Protein AF-A0A6G7Y8I9-F1 (afdb_monomer_lite)

Structure (mmCIF, N/CA/C/O backbone):
data_AF-A0A6G7Y8I9-F1
#
_entry.id   AF-A0A6G7Y8I9-F1
#
loop_
_atom_site.group_PDB
_atom_site.id
_atom_site.type_symbol
_atom_site.label_atom_id
_atom_site.label_alt_id
_atom_site.label_comp_id
_atom_site.label_asym_id
_atom_site.label_entity_id
_atom_site.label_seq_id
_atom_site.pdbx_PDB_ins_code
_atom_site.Cartn_x
_atom_site.Cartn_y
_atom_site.Cartn_z
_atom_site.occupancy
_atom_site.B_iso_or_equiv
_atom_site.auth_seq_id
_atom_site.auth_comp_id
_atom_site.auth_asym_id
_atom_site.auth_atom_id
_atom_site.pdbx_PDB_model_num
ATOM 1 N N . MET A 1 1 ? 20.187 -1.186 -22.369 1.00 55.00 1 MET A N 1
ATOM 2 C CA . MET A 1 1 ? 19.654 0.080 -21.815 1.00 55.00 1 MET A CA 1
ATOM 3 C C . MET A 1 1 ? 18.667 -0.266 -20.715 1.00 55.00 1 MET A C 1
ATOM 5 O O . MET A 1 1 ? 17.907 -1.206 -20.906 1.00 55.00 1 MET A O 1
ATOM 9 N N . ALA A 1 2 ? 18.708 0.426 -19.575 1.00 69.69 2 ALA A N 1
ATOM 10 C CA . ALA A 1 2 ? 17.708 0.249 -18.522 1.00 69.69 2 ALA A CA 1
ATOM 11 C C . ALA A 1 2 ? 16.355 0.790 -19.010 1.00 69.69 2 ALA A C 1
ATOM 13 O O . ALA A 1 2 ? 16.316 1.843 -19.647 1.00 69.69 2 ALA A O 1
ATOM 14 N N . ASN A 1 3 ? 15.261 0.073 -18.754 1.00 80.69 3 ASN A N 1
ATOM 15 C CA . ASN A 1 3 ? 13.938 0.576 -19.101 1.00 80.69 3 ASN A CA 1
ATOM 16 C C . ASN A 1 3 ? 13.529 1.665 -18.087 1.00 80.69 3 ASN A C 1
ATOM 18 O O . ASN A 1 3 ? 13.545 1.396 -16.884 1.00 80.69 3 ASN A O 1
ATOM 22 N N . PRO A 1 4 ? 13.137 2.869 -18.543 1.00 85.88 4 PRO A N 1
ATOM 23 C CA . PRO A 1 4 ? 12.836 4.001 -17.667 1.00 85.88 4 PRO A CA 1
ATOM 24 C C . PRO A 1 4 ? 11.587 3.815 -16.798 1.00 85.88 4 PRO A C 1
ATOM 26 O O . PRO A 1 4 ? 11.375 4.621 -15.897 1.00 85.88 4 PRO A O 1
ATOM 29 N N . HIS A 1 5 ? 10.779 2.781 -17.034 1.00 87.38 5 HIS A N 1
ATOM 30 C CA . HIS A 1 5 ? 9.580 2.431 -16.268 1.00 87.38 5 HIS A CA 1
ATOM 31 C C . HIS A 1 5 ? 9.788 1.249 -15.321 1.00 87.38 5 HIS A C 1
ATOM 33 O O . HIS A 1 5 ? 8.877 0.932 -14.560 1.00 87.38 5 HIS A O 1
ATOM 39 N N . SER A 1 6 ? 10.966 0.616 -15.352 1.00 91.56 6 SER A N 1
ATOM 40 C CA . SER A 1 6 ? 11.298 -0.488 -14.453 1.00 91.56 6 SER A CA 1
ATOM 41 C C . SER A 1 6 ? 11.991 0.005 -13.184 1.00 91.56 6 SER A C 1
ATOM 43 O O . SER A 1 6 ? 12.487 1.140 -13.105 1.00 91.56 6 SER A O 1
ATOM 45 N N . LEU A 1 7 ? 12.017 -0.851 -12.171 1.00 93.06 7 LEU A N 1
ATOM 46 C CA . LEU A 1 7 ? 12.814 -0.677 -10.973 1.00 93.06 7 LEU A CA 1
ATOM 47 C C . LEU A 1 7 ? 14.305 -0.699 -11.309 1.00 93.06 7 LEU A C 1
ATOM 49 O O . LEU A 1 7 ? 14.813 -1.532 -12.062 1.00 93.06 7 LEU A O 1
ATOM 53 N N . LEU A 1 8 ? 15.031 0.207 -10.663 1.00 93.69 8 LEU A N 1
ATOM 54 C CA . LEU A 1 8 ? 16.484 0.133 -10.573 1.00 93.69 8 LEU A CA 1
ATOM 55 C C . LEU A 1 8 ? 16.893 -1.038 -9.658 1.00 93.69 8 LEU A C 1
ATOM 57 O O . LEU A 1 8 ? 16.072 -1.497 -8.859 1.00 93.69 8 LEU A O 1
ATOM 61 N N . PRO A 1 9 ? 18.163 -1.495 -9.684 1.00 94.94 9 PRO A N 1
ATOM 62 C CA . PRO A 1 9 ? 18.620 -2.605 -8.841 1.00 94.94 9 PRO A CA 1
ATOM 63 C C . PRO A 1 9 ? 18.274 -2.455 -7.351 1.00 94.94 9 PRO A C 1
ATOM 65 O O . PRO A 1 9 ? 17.813 -3.409 -6.729 1.00 94.94 9 PRO A O 1
ATOM 68 N N . ARG A 1 10 ? 18.402 -1.244 -6.789 1.00 93.75 10 ARG A N 1
ATOM 69 C CA . ARG A 1 10 ? 18.012 -0.956 -5.396 1.00 93.75 10 ARG A CA 1
ATOM 70 C C . ARG A 1 10 ? 16.505 -1.125 -5.156 1.00 93.75 10 ARG A C 1
ATOM 72 O O . ARG A 1 10 ? 16.101 -1.595 -4.099 1.00 93.75 10 ARG A O 1
ATOM 79 N N . GLY A 1 11 ? 15.680 -0.782 -6.144 1.00 94.88 11 GLY A N 1
ATOM 80 C CA . GLY A 1 11 ? 14.235 -1.011 -6.105 1.00 94.88 11 GLY A CA 1
ATOM 81 C C . GLY A 1 11 ? 13.892 -2.500 -6.080 1.00 94.88 11 GLY A C 1
ATOM 82 O O . GLY A 1 11 ? 13.082 -2.925 -5.264 1.00 94.88 11 GLY A O 1
ATOM 83 N N . TRP A 1 12 ? 14.572 -3.315 -6.892 1.00 96.56 12 TRP A N 1
ATOM 84 C CA . TRP A 1 12 ? 14.407 -4.774 -6.868 1.00 96.56 12 TRP A CA 1
ATOM 85 C C . TRP A 1 12 ? 14.855 -5.410 -5.546 1.00 96.56 12 TRP A C 1
ATOM 87 O O . TRP A 1 12 ? 14.191 -6.318 -5.051 1.00 96.56 12 TRP A O 1
ATOM 97 N N . GLN A 1 13 ? 15.939 -4.917 -4.938 1.00 96.31 13 GLN A N 1
ATOM 98 C CA . GLN A 1 13 ? 16.361 -5.358 -3.602 1.00 96.31 13 GLN A CA 1
ATOM 99 C C . GLN A 1 13 ? 15.282 -5.073 -2.551 1.00 96.31 13 GLN A C 1
ATOM 101 O O . GLN A 1 13 ? 14.939 -5.963 -1.775 1.00 96.31 13 GLN A O 1
ATOM 106 N N . ARG A 1 14 ? 14.700 -3.866 -2.567 1.00 96.00 14 ARG A N 1
ATOM 107 C CA . ARG A 1 14 ? 13.580 -3.505 -1.685 1.00 96.00 14 ARG A CA 1
ATOM 108 C C . ARG A 1 14 ? 12.364 -4.399 -1.922 1.00 96.00 14 ARG A C 1
ATOM 110 O O . ARG A 1 14 ? 11.821 -4.939 -0.965 1.00 96.00 14 ARG A O 1
ATOM 117 N N . ALA A 1 15 ? 11.977 -4.604 -3.181 1.00 97.25 15 ALA A N 1
ATOM 118 C CA . ALA A 1 15 ? 10.865 -5.477 -3.555 1.00 97.25 15 ALA A CA 1
ATOM 119 C C . ALA A 1 15 ? 11.054 -6.912 -3.025 1.00 97.25 15 ALA A C 1
ATOM 121 O O . ALA A 1 15 ? 10.110 -7.533 -2.540 1.00 97.25 15 ALA A O 1
ATOM 122 N N . GLY A 1 16 ? 12.288 -7.428 -3.059 1.00 97.06 16 GLY A N 1
ATOM 123 C CA . GLY A 1 16 ? 12.641 -8.706 -2.440 1.00 97.06 16 GLY A CA 1
ATOM 124 C C . GLY A 1 16 ? 12.559 -8.683 -0.909 1.00 97.06 16 GLY A C 1
ATOM 125 O O . GLY A 1 16 ? 12.013 -9.608 -0.314 1.00 97.06 16 GLY A O 1
ATOM 126 N N . ALA A 1 17 ? 13.049 -7.626 -0.258 1.00 95.88 17 ALA A N 1
ATOM 127 C CA . ALA A 1 17 ? 12.999 -7.486 1.199 1.00 95.88 17 ALA A CA 1
ATOM 128 C C . ALA A 1 17 ? 11.558 -7.404 1.743 1.00 95.88 17 ALA A C 1
ATOM 130 O O . ALA A 1 17 ? 11.261 -7.995 2.784 1.00 95.88 17 ALA A O 1
ATOM 131 N N . LEU A 1 18 ? 10.638 -6.776 0.998 1.00 96.12 18 LEU A N 1
ATOM 132 C CA . LEU A 1 18 ? 9.207 -6.739 1.328 1.00 96.12 18 LEU A CA 1
ATOM 133 C C . LEU A 1 18 ? 8.594 -8.134 1.490 1.00 96.12 18 LEU A C 1
ATOM 135 O O . LEU A 1 18 ? 7.659 -8.303 2.270 1.00 96.12 18 LEU A O 1
ATOM 139 N N . VAL A 1 19 ? 9.130 -9.146 0.801 1.00 96.81 19 VAL A N 1
ATOM 140 C CA . VAL A 1 19 ? 8.695 -10.537 0.963 1.00 96.81 19 VAL A CA 1
ATOM 141 C C . VAL A 1 19 ? 8.936 -11.014 2.392 1.00 96.81 19 VAL A C 1
ATOM 143 O O . VAL A 1 19 ? 8.026 -11.548 3.020 1.00 96.81 19 VAL A O 1
ATOM 146 N N . SER A 1 20 ? 10.140 -10.798 2.921 1.00 92.38 20 SER A N 1
ATOM 147 C CA . SER A 1 20 ? 10.496 -11.197 4.286 1.00 92.38 20 SER A CA 1
ATOM 148 C C . SER A 1 20 ? 9.697 -10.427 5.335 1.00 92.38 20 SER A C 1
ATOM 150 O O . SER A 1 20 ? 9.319 -11.007 6.350 1.00 92.38 20 SER A O 1
ATOM 152 N N . ILE A 1 21 ? 9.414 -9.147 5.071 1.00 93.56 21 ILE A N 1
ATOM 153 C CA . ILE A 1 21 ? 8.669 -8.275 5.984 1.00 93.56 21 ILE A CA 1
ATOM 154 C C . ILE A 1 21 ? 7.197 -8.674 6.030 1.00 93.56 21 ILE A C 1
ATOM 156 O O . ILE A 1 21 ? 6.663 -8.901 7.108 1.00 93.56 21 ILE A O 1
ATOM 160 N N . LEU A 1 22 ? 6.536 -8.786 4.876 1.00 96.00 22 LEU A N 1
ATOM 161 C CA . LEU A 1 22 ? 5.077 -8.879 4.812 1.00 96.00 22 LEU A CA 1
ATOM 162 C C . LEU A 1 22 ? 4.560 -10.314 4.722 1.00 96.00 22 LEU A C 1
ATOM 164 O O . LEU A 1 22 ? 3.490 -10.598 5.250 1.00 96.00 22 LEU A O 1
ATOM 168 N N . ALA A 1 23 ? 5.283 -11.255 4.105 1.00 93.75 23 ALA A N 1
ATOM 169 C CA . ALA A 1 23 ? 4.717 -12.585 3.858 1.00 93.75 23 ALA A CA 1
ATOM 170 C C . ALA A 1 23 ? 4.406 -13.366 5.143 1.00 93.75 23 ALA A C 1
ATOM 172 O O . ALA A 1 23 ? 3.515 -14.210 5.134 1.00 93.75 23 ALA A O 1
ATOM 173 N N . ASN A 1 24 ? 5.105 -13.092 6.245 1.00 88.00 24 ASN A N 1
ATOM 174 C CA . ASN A 1 24 ? 4.851 -13.723 7.545 1.00 88.00 24 ASN A CA 1
ATOM 175 C C . ASN A 1 24 ? 4.542 -12.693 8.643 1.00 88.00 24 ASN A C 1
ATOM 177 O O . ASN A 1 24 ? 4.660 -13.007 9.828 1.00 88.00 24 ASN A O 1
ATOM 181 N N . ALA A 1 25 ? 4.179 -11.464 8.267 1.00 89.50 25 ALA A N 1
ATOM 182 C CA . ALA A 1 25 ? 3.830 -10.431 9.228 1.00 89.50 25 ALA A CA 1
ATOM 183 C C . ALA A 1 25 ? 2.556 -10.818 9.991 1.00 89.50 25 ALA A C 1
ATOM 185 O O . ALA A 1 25 ? 1.469 -10.907 9.420 1.00 89.50 25 ALA A O 1
ATOM 186 N N . VAL A 1 26 ? 2.713 -11.044 11.295 1.00 74.88 26 VAL A N 1
ATOM 187 C CA . VAL A 1 26 ? 1.640 -11.473 12.208 1.00 74.88 26 VAL A CA 1
ATOM 188 C C . VAL A 1 26 ? 1.256 -10.406 13.231 1.00 74.88 26 VAL A C 1
ATOM 190 O O . VAL A 1 26 ? 0.276 -10.589 13.946 1.00 74.88 26 VAL A O 1
ATOM 193 N N . ARG A 1 27 ? 2.017 -9.307 13.343 1.00 73.44 27 ARG A N 1
ATOM 194 C CA . ARG A 1 27 ? 1.771 -8.258 14.344 1.00 73.44 27 ARG A CA 1
ATOM 195 C C . ARG A 1 27 ? 1.812 -6.856 13.734 1.00 73.44 27 ARG A C 1
ATOM 197 O O . ARG A 1 27 ? 2.676 -6.629 12.897 1.00 73.44 27 ARG A O 1
ATOM 204 N N . PRO A 1 28 ? 0.955 -5.928 14.200 1.00 83.88 28 PRO A N 1
ATOM 205 C CA . PRO A 1 28 ? 0.949 -4.531 13.770 1.00 83.88 28 PRO A CA 1
ATOM 206 C C . PRO A 1 28 ? 2.322 -3.836 13.888 1.00 83.88 28 PRO A C 1
ATOM 208 O O . PRO A 1 28 ? 3.141 -4.244 14.716 1.00 83.88 28 PRO A O 1
ATOM 211 N N . PRO A 1 29 ? 2.555 -2.746 13.133 1.00 90.31 29 PRO A N 1
ATOM 212 C CA . PRO A 1 29 ? 1.588 -2.105 12.236 1.00 90.31 29 PRO A CA 1
ATOM 213 C C . PRO A 1 29 ? 1.482 -2.772 10.856 1.00 90.31 29 PRO A C 1
ATOM 215 O O . PRO A 1 29 ? 0.419 -2.723 10.247 1.00 90.31 29 PRO A O 1
ATOM 218 N N . LEU A 1 30 ? 2.535 -3.435 10.374 1.00 93.31 30 LEU A N 1
ATOM 219 C CA . LEU A 1 30 ? 2.511 -4.144 9.093 1.00 93.31 30 LEU A CA 1
ATOM 220 C C . LEU A 1 30 ? 2.001 -5.571 9.288 1.00 93.31 30 LEU A C 1
ATOM 222 O O . LEU A 1 30 ? 2.522 -6.305 10.117 1.00 93.31 30 LEU A O 1
ATOM 226 N N . VAL A 1 31 ? 1.008 -5.979 8.503 1.00 94.56 31 VAL A N 1
ATOM 227 C CA . VAL A 1 31 ? 0.425 -7.329 8.538 1.00 94.56 31 VAL A CA 1
ATOM 228 C C . VAL A 1 31 ? 0.539 -7.993 7.172 1.00 94.56 31 VAL A C 1
ATOM 230 O O . VAL A 1 31 ? 0.723 -7.315 6.158 1.00 94.56 31 VAL A O 1
ATOM 233 N N . ARG A 1 32 ? 0.436 -9.324 7.130 1.00 96.62 32 ARG A N 1
ATOM 234 C CA . ARG A 1 32 ? 0.390 -10.066 5.869 1.00 96.62 32 ARG A CA 1
ATOM 235 C C . ARG A 1 32 ? -0.842 -9.634 5.061 1.00 96.62 32 ARG A C 1
ATOM 237 O O . ARG A 1 32 ? -1.948 -9.791 5.568 1.00 96.62 32 ARG A O 1
ATOM 244 N N . PRO A 1 33 ? -0.681 -9.125 3.825 1.00 97.19 33 PRO A N 1
ATOM 245 C CA . PRO A 1 33 ? -1.819 -8.739 3.003 1.00 97.19 33 PRO A CA 1
ATOM 246 C C . PRO A 1 33 ? -2.501 -9.961 2.376 1.00 97.19 33 PRO A C 1
ATOM 248 O O . PRO A 1 33 ? -1.837 -10.908 1.945 1.00 97.19 33 PRO A O 1
ATOM 251 N N . ASP A 1 34 ? -3.824 -9.894 2.266 1.00 96.81 34 ASP A N 1
ATOM 252 C CA . ASP A 1 34 ? -4.677 -10.866 1.574 1.00 96.81 34 ASP A CA 1
ATOM 253 C C . ASP A 1 34 ? -4.852 -10.504 0.093 1.00 96.81 34 ASP A C 1
ATOM 255 O O . ASP A 1 34 ? -5.011 -11.366 -0.777 1.00 96.81 34 ASP A O 1
ATOM 259 N N . VAL A 1 35 ? -4.802 -9.205 -0.210 1.00 98.06 35 VAL A N 1
ATOM 260 C CA . VAL A 1 35 ? -4.979 -8.664 -1.556 1.00 98.06 35 VAL A CA 1
ATOM 261 C C . VAL A 1 35 ? -3.942 -7.591 -1.859 1.00 98.06 35 VAL A C 1
ATOM 263 O O . VAL A 1 35 ? -3.574 -6.785 -1.006 1.00 98.06 35 VAL A O 1
ATOM 266 N N . LEU A 1 36 ? -3.474 -7.581 -3.106 1.00 98.56 36 LEU A N 1
ATOM 267 C CA . LEU A 1 36 ? -2.477 -6.640 -3.595 1.00 98.56 36 LEU A CA 1
ATOM 268 C C . LEU A 1 36 ? -3.074 -5.783 -4.713 1.00 98.56 36 LEU A C 1
ATOM 270 O O . LEU A 1 36 ? -3.695 -6.325 -5.630 1.00 98.56 36 LEU A O 1
ATOM 274 N N . PHE A 1 37 ? -2.841 -4.473 -4.667 1.00 98.44 37 PHE A N 1
ATOM 275 C CA . PHE A 1 37 ? -3.275 -3.523 -5.689 1.00 98.44 37 PHE A CA 1
ATOM 276 C C . PHE A 1 37 ? -2.108 -2.700 -6.238 1.00 98.44 37 PHE A C 1
ATOM 278 O O . PHE A 1 37 ? -1.220 -2.284 -5.494 1.00 98.44 37 PHE A O 1
ATOM 285 N N . ALA A 1 38 ? -2.153 -2.431 -7.541 1.00 97.81 38 ALA A N 1
ATOM 286 C CA . ALA A 1 38 ? -1.300 -1.468 -8.235 1.00 97.81 38 ALA A CA 1
ATOM 287 C C . ALA A 1 38 ? -2.103 -0.778 -9.358 1.00 97.81 38 ALA A C 1
ATOM 289 O O . ALA A 1 38 ? -3.141 -1.311 -9.763 1.00 97.81 38 ALA A O 1
ATOM 290 N N . PRO A 1 39 ? -1.651 0.371 -9.891 1.00 97.00 39 PRO A N 1
ATOM 291 C CA . PRO A 1 39 ? -2.306 1.006 -11.028 1.00 97.00 39 PRO A CA 1
ATOM 292 C C . PRO A 1 39 ? -2.205 0.138 -12.281 1.00 97.00 39 PRO A C 1
ATOM 294 O O . PRO A 1 39 ? -1.183 -0.515 -12.518 1.00 97.00 39 PRO A O 1
ATOM 297 N N . ASP A 1 40 ? -3.243 0.168 -13.113 1.00 95.50 40 ASP A N 1
ATOM 298 C CA . ASP A 1 40 ? -3.189 -0.440 -14.436 1.00 95.50 40 ASP A CA 1
ATOM 299 C C . ASP A 1 40 ? -2.353 0.409 -15.397 1.00 95.50 40 ASP A C 1
ATOM 301 O O . ASP A 1 40 ? -2.710 1.531 -15.762 1.00 95.50 40 ASP A O 1
ATOM 305 N N . TYR A 1 41 ? -1.239 -0.177 -15.827 1.00 93.19 41 TYR A N 1
ATOM 306 C CA . TYR A 1 41 ? -0.324 0.385 -16.811 1.00 93.19 41 TYR A CA 1
ATOM 307 C C . TYR A 1 41 ? -0.221 -0.440 -18.092 1.00 93.19 41 TYR A C 1
ATOM 309 O O . TYR A 1 41 ? 0.506 -0.044 -19.002 1.00 93.19 41 TYR A O 1
ATOM 317 N N . LYS A 1 42 ? -0.950 -1.559 -18.203 1.00 86.44 42 LYS A N 1
ATOM 318 C CA . LYS A 1 42 ? -0.722 -2.588 -19.237 1.00 86.44 42 LYS A CA 1
ATOM 319 C C . LYS A 1 42 ? -0.878 -2.073 -20.666 1.00 86.44 42 LYS A C 1
ATOM 321 O O . LYS A 1 42 ? -0.266 -2.605 -21.585 1.00 86.44 42 LYS A O 1
ATOM 326 N N . HIS A 1 43 ? -1.697 -1.046 -20.861 1.00 85.31 43 HIS A N 1
ATOM 327 C CA . HIS A 1 43 ? -1.922 -0.408 -22.162 1.00 85.31 43 HIS A CA 1
ATOM 328 C C . HIS A 1 43 ? -0.880 0.663 -22.518 1.00 85.31 43 HIS A C 1
ATOM 330 O O . HIS A 1 43 ? -0.845 1.107 -23.662 1.00 85.31 43 HIS A O 1
ATOM 336 N N . LEU A 1 44 ? -0.045 1.085 -21.566 1.00 84.88 44 LEU A N 1
ATOM 337 C CA . LEU A 1 44 ? 1.012 2.076 -21.778 1.00 84.88 44 LEU A CA 1
ATOM 338 C C . LEU A 1 44 ? 2.386 1.416 -21.848 1.00 84.88 44 LEU A C 1
ATOM 340 O O . LEU A 1 44 ? 3.185 1.731 -22.727 1.00 84.88 44 LEU A O 1
ATOM 344 N N . VAL A 1 45 ? 2.660 0.500 -20.920 1.00 87.75 45 VAL A N 1
ATOM 345 C CA . VAL A 1 45 ? 3.950 -0.172 -20.785 1.00 87.75 45 VAL A CA 1
ATOM 346 C C . VAL A 1 45 ? 3.754 -1.627 -20.349 1.00 87.75 45 VAL A C 1
ATOM 348 O O . VAL A 1 45 ? 2.833 -1.926 -19.590 1.00 87.75 45 VAL A O 1
ATOM 351 N N . PRO A 1 46 ? 4.626 -2.552 -20.787 1.00 82.12 46 PRO A N 1
ATOM 352 C CA . PRO A 1 46 ? 4.532 -3.960 -20.396 1.00 82.12 46 PRO A CA 1
ATOM 353 C C . PRO A 1 46 ? 4.819 -4.197 -18.905 1.00 82.12 46 PRO A C 1
ATOM 355 O O . PRO A 1 46 ? 4.413 -5.218 -18.357 1.00 82.12 46 PRO A O 1
ATOM 358 N N . PHE A 1 47 ? 5.525 -3.274 -18.254 1.00 85.06 47 PHE A N 1
ATOM 359 C CA . PHE A 1 47 ? 5.881 -3.341 -16.842 1.00 85.06 47 PHE A CA 1
ATOM 360 C C . PHE A 1 47 ? 6.052 -1.933 -16.272 1.00 85.06 47 PHE A C 1
ATOM 362 O O . PHE A 1 47 ? 6.455 -1.007 -16.979 1.00 85.06 47 PHE A O 1
ATOM 369 N N . HIS A 1 48 ? 5.724 -1.781 -14.989 1.00 93.94 48 HIS A N 1
ATOM 370 C CA . HIS A 1 48 ? 5.812 -0.509 -14.283 1.00 93.94 48 HIS A CA 1
ATOM 371 C C . HIS A 1 48 ? 6.253 -0.711 -12.831 1.00 93.94 48 HIS A C 1
ATOM 373 O O . HIS A 1 48 ? 5.781 -1.641 -12.166 1.00 93.94 48 HIS A O 1
ATOM 379 N N . ARG A 1 49 ? 7.096 0.205 -12.332 1.00 94.06 49 ARG A N 1
ATOM 380 C CA . ARG A 1 49 ? 7.677 0.199 -10.977 1.00 94.06 49 ARG A CA 1
ATOM 381 C C . ARG A 1 49 ? 6.686 -0.139 -9.865 1.00 94.06 49 ARG A C 1
ATOM 383 O O . ARG A 1 49 ? 7.032 -0.895 -8.964 1.00 94.06 49 ARG A O 1
ATOM 390 N N . THR A 1 50 ? 5.469 0.397 -9.920 1.00 94.25 50 THR A N 1
ATOM 391 C CA . THR A 1 50 ? 4.430 0.149 -8.903 1.00 94.25 50 THR A CA 1
ATOM 392 C C . THR A 1 50 ? 4.072 -1.335 -8.809 1.00 94.25 50 THR A C 1
ATOM 394 O O . THR A 1 50 ? 4.142 -1.923 -7.737 1.00 94.25 50 THR A O 1
ATOM 397 N N . SER A 1 51 ? 3.776 -1.979 -9.940 1.00 95.56 51 SER A N 1
ATOM 398 C CA . SER A 1 51 ? 3.520 -3.424 -9.979 1.00 95.56 51 SER A CA 1
ATOM 399 C C . SER A 1 51 ? 4.768 -4.244 -9.634 1.00 95.56 51 SER A C 1
ATOM 401 O O . SER A 1 51 ? 4.695 -5.138 -8.797 1.00 95.56 51 SER A O 1
ATOM 403 N N . GLU A 1 52 ? 5.931 -3.897 -10.196 1.00 96.88 52 GLU A N 1
ATOM 404 C CA . GLU A 1 52 ? 7.187 -4.621 -9.960 1.00 96.88 52 GLU A CA 1
ATOM 405 C C . GLU A 1 52 ? 7.606 -4.618 -8.484 1.00 96.88 52 GLU A C 1
ATOM 407 O O . GLU A 1 52 ? 8.151 -5.612 -8.006 1.00 96.88 52 GLU A O 1
ATOM 412 N N . THR A 1 53 ? 7.308 -3.544 -7.743 1.00 97.25 53 THR A N 1
ATOM 413 C CA . THR A 1 53 ? 7.655 -3.412 -6.316 1.00 97.25 53 THR A CA 1
ATOM 414 C C . THR A 1 53 ? 7.009 -4.500 -5.463 1.00 97.25 53 THR A C 1
ATOM 416 O O . THR A 1 53 ? 7.605 -4.957 -4.490 1.00 97.25 53 THR A O 1
ATOM 419 N N . ILE A 1 54 ? 5.810 -4.950 -5.837 1.00 97.94 54 ILE A N 1
ATOM 420 C CA . ILE A 1 54 ? 5.052 -5.965 -5.096 1.00 97.94 54 ILE A CA 1
ATOM 421 C C . ILE A 1 54 ? 4.973 -7.316 -5.818 1.00 97.94 54 ILE A C 1
ATOM 423 O O . ILE A 1 54 ? 4.445 -8.269 -5.249 1.00 97.94 54 ILE A O 1
ATOM 427 N N . THR A 1 55 ? 5.547 -7.453 -7.019 1.00 98.00 55 THR A N 1
ATOM 428 C CA . THR A 1 55 ? 5.609 -8.729 -7.760 1.00 98.00 55 THR A CA 1
ATOM 429 C C . THR A 1 55 ? 6.270 -9.862 -6.964 1.00 98.00 55 THR A C 1
ATOM 431 O O . THR A 1 55 ? 5.682 -10.945 -6.902 1.00 98.00 55 THR A O 1
ATOM 434 N N . PRO A 1 56 ? 7.433 -9.675 -6.302 1.00 98.38 56 PRO A N 1
ATOM 435 C CA . PRO A 1 56 ? 8.025 -10.744 -5.495 1.00 98.38 56 PRO A CA 1
ATOM 436 C C . PRO A 1 56 ? 7.110 -11.207 -4.354 1.00 98.38 56 PRO A C 1
ATOM 438 O O . PRO A 1 56 ? 7.011 -12.405 -4.084 1.00 98.38 56 PRO A O 1
ATOM 441 N N . LEU A 1 57 ? 6.400 -10.270 -3.713 1.00 98.38 57 LEU A N 1
ATOM 442 C CA . LEU A 1 57 ? 5.435 -10.585 -2.662 1.00 98.38 57 LEU A CA 1
ATOM 443 C C . LEU A 1 57 ? 4.229 -11.340 -3.229 1.00 98.38 57 LEU A C 1
ATOM 445 O O . LEU A 1 57 ? 3.837 -12.354 -2.661 1.00 98.38 57 LEU A O 1
ATOM 449 N N . ALA A 1 58 ? 3.691 -10.903 -4.369 1.00 98.38 58 ALA A N 1
ATOM 450 C CA . ALA A 1 58 ? 2.596 -11.574 -5.065 1.00 98.38 58 ALA A CA 1
ATOM 451 C C . ALA A 1 58 ? 2.925 -13.044 -5.356 1.00 98.38 58 ALA A C 1
ATOM 453 O O . ALA A 1 58 ? 2.141 -13.933 -5.026 1.00 98.38 58 ALA A O 1
ATOM 454 N N . HIS A 1 59 ? 4.130 -13.308 -5.871 1.00 98.38 59 HIS A N 1
ATOM 455 C CA . HIS A 1 59 ? 4.616 -14.670 -6.094 1.00 98.38 59 HIS A CA 1
ATOM 456 C C . HIS A 1 59 ? 4.716 -15.471 -4.790 1.00 98.38 59 HIS A C 1
ATOM 458 O O . HIS A 1 59 ? 4.274 -16.613 -4.746 1.00 98.38 59 HIS A O 1
ATOM 464 N N . ARG A 1 60 ? 5.258 -14.886 -3.711 1.00 98.12 60 ARG A N 1
ATOM 465 C CA . ARG A 1 60 ? 5.385 -15.575 -2.414 1.00 98.12 60 ARG A CA 1
ATOM 466 C C . ARG A 1 60 ? 4.038 -15.895 -1.763 1.00 98.12 60 ARG A C 1
ATOM 468 O O . ARG A 1 60 ? 3.943 -16.878 -1.024 1.00 98.12 60 ARG A O 1
ATOM 475 N N . LEU A 1 61 ? 3.052 -15.025 -1.954 1.00 97.44 61 LEU A N 1
ATOM 476 C CA . LEU A 1 61 ? 1.697 -15.172 -1.428 1.00 97.44 61 LEU A CA 1
ATOM 477 C C . LEU A 1 61 ? 0.797 -16.014 -2.338 1.00 97.44 61 LEU A C 1
ATOM 479 O O . LEU A 1 61 ? -0.322 -16.307 -1.934 1.00 97.44 61 LEU A O 1
ATOM 483 N N . GLU A 1 62 ? 1.272 -16.376 -3.535 1.00 97.56 62 GLU A N 1
ATOM 484 C CA . GLU A 1 62 ? 0.494 -17.063 -4.573 1.00 97.56 62 GLU A CA 1
ATOM 485 C C . GLU A 1 62 ? -0.803 -16.309 -4.924 1.00 97.56 62 GLU A C 1
ATOM 487 O O . GLU A 1 62 ? -1.849 -16.900 -5.186 1.00 97.56 62 GLU A O 1
ATOM 492 N N . THR A 1 63 ? -0.736 -14.972 -4.935 1.00 96.75 63 THR A N 1
ATOM 493 C CA . THR A 1 63 ? -1.877 -14.089 -5.214 1.00 96.75 63 THR A CA 1
ATOM 494 C C . THR A 1 63 ? -1.596 -13.178 -6.403 1.00 96.75 63 THR A C 1
ATOM 496 O O . THR A 1 63 ? -0.453 -12.808 -6.675 1.00 96.75 63 THR A O 1
ATOM 499 N N . ALA A 1 64 ? -2.644 -12.793 -7.126 1.00 97.06 64 ALA A N 1
ATOM 500 C CA . ALA A 1 64 ? -2.524 -11.874 -8.251 1.00 97.06 64 ALA A CA 1
ATOM 501 C C . ALA A 1 64 ? -2.513 -10.412 -7.781 1.00 97.06 64 ALA A C 1
ATOM 503 O O . ALA A 1 64 ? -3.291 -10.021 -6.908 1.00 97.06 64 ALA A O 1
ATOM 504 N N . ILE A 1 65 ? -1.699 -9.574 -8.432 1.00 98.00 65 ILE A N 1
ATOM 505 C CA . ILE A 1 65 ? -1.791 -8.118 -8.280 1.00 98.00 65 ILE A CA 1
ATOM 506 C C . ILE A 1 65 ? -3.018 -7.630 -9.051 1.00 98.00 65 ILE A C 1
ATOM 508 O O . ILE A 1 65 ? -3.085 -7.722 -10.283 1.00 98.00 65 ILE A O 1
ATOM 512 N N . ARG A 1 66 ? -3.998 -7.091 -8.327 1.00 97.81 66 ARG A N 1
ATOM 513 C CA . ARG A 1 66 ? -5.197 -6.495 -8.910 1.00 97.81 66 ARG A CA 1
ATOM 514 C C . ARG A 1 66 ? -4.853 -5.112 -9.461 1.00 97.81 66 ARG A C 1
ATOM 516 O O . ARG A 1 66 ? -4.263 -4.282 -8.780 1.00 97.81 66 ARG A O 1
ATOM 523 N N . THR A 1 67 ? -5.243 -4.876 -10.709 1.00 96.75 67 THR A N 1
ATOM 524 C CA . THR A 1 67 ? -5.006 -3.625 -11.451 1.00 96.75 67 THR A CA 1
ATOM 525 C C . THR A 1 67 ? -6.335 -3.103 -12.006 1.00 96.75 67 THR A C 1
ATOM 527 O O . THR A 1 67 ? -6.528 -3.104 -13.216 1.00 9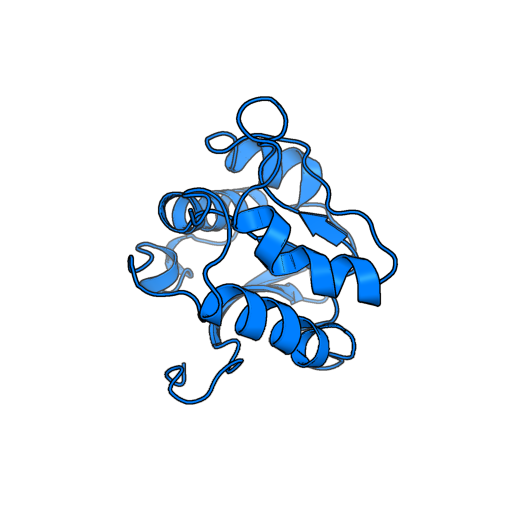6.75 67 THR A O 1
ATOM 530 N N . PRO A 1 68 ? -7.323 -2.775 -11.148 1.00 96.00 68 PRO A N 1
ATOM 531 C CA . PRO A 1 68 ? -8.679 -2.475 -11.614 1.00 96.00 68 PRO A CA 1
ATOM 532 C C . PRO A 1 68 ? -8.813 -1.077 -12.233 1.00 96.00 68 PRO A C 1
ATOM 534 O O . PRO A 1 68 ? -9.771 -0.823 -12.959 1.00 96.00 68 PRO A O 1
ATOM 537 N N . LEU A 1 69 ? -7.895 -0.165 -11.902 1.00 95.88 69 LEU A N 1
ATOM 538 C CA . LEU A 1 69 ? -8.010 1.268 -12.157 1.00 95.88 69 LEU A CA 1
ATOM 539 C C . LEU A 1 69 ? -6.642 1.877 -12.461 1.00 95.88 69 LEU A C 1
ATOM 541 O O . LEU A 1 69 ? -5.607 1.323 -12.082 1.00 95.88 69 LEU A O 1
ATOM 545 N N . ARG A 1 70 ? -6.645 3.021 -13.146 1.00 93.75 70 ARG A N 1
ATOM 546 C CA . ARG A 1 70 ? -5.437 3.777 -13.501 1.00 93.75 70 ARG A CA 1
ATOM 547 C C . ARG A 1 70 ? -5.075 4.762 -12.388 1.00 93.75 70 ARG A C 1
ATOM 549 O O . ARG A 1 70 ? -5.864 4.992 -11.474 1.00 93.75 70 ARG A O 1
ATOM 556 N N . LYS A 1 71 ? -3.899 5.388 -12.497 1.00 91.62 71 LYS A N 1
ATOM 557 C CA . LYS A 1 71 ? -3.626 6.619 -11.740 1.00 91.62 71 LYS A CA 1
ATOM 558 C C . LYS A 1 71 ? -4.632 7.715 -12.094 1.00 91.62 71 LYS A C 1
ATOM 560 O O 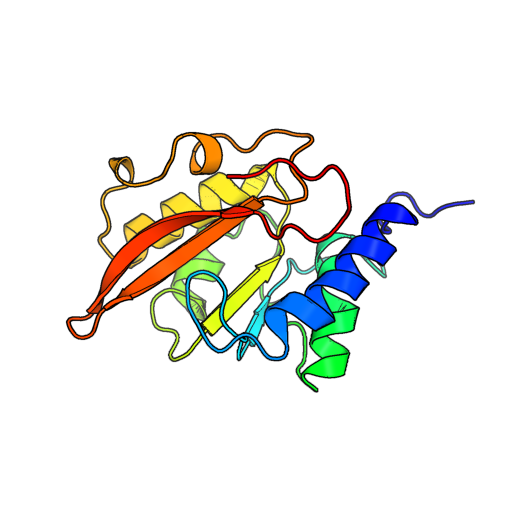. LYS A 1 71 ? -5.011 7.833 -13.261 1.00 91.62 71 LYS A O 1
ATOM 565 N N . GLY A 1 72 ? -5.048 8.494 -11.101 1.00 93.94 72 GLY A N 1
ATOM 566 C CA . GLY A 1 72 ? -6.126 9.482 -11.203 1.00 93.94 72 GLY A CA 1
ATOM 567 C C . GLY A 1 72 ? -7.512 8.966 -10.785 1.00 93.94 72 GLY A C 1
ATOM 568 O O . GLY A 1 72 ? -8.436 9.765 -10.661 1.00 93.94 72 GLY A O 1
ATOM 569 N N . ASP A 1 73 ? -7.673 7.656 -10.560 1.00 96.25 73 ASP A N 1
ATOM 570 C CA . ASP A 1 73 ? -8.931 7.031 -10.123 1.00 96.25 73 ASP A CA 1
ATOM 571 C C . ASP A 1 73 ? -8.898 6.628 -8.629 1.00 96.25 73 ASP A C 1
ATOM 573 O O . ASP A 1 73 ? -9.601 5.709 -8.200 1.00 96.25 73 ASP A O 1
ATOM 577 N N . GLU A 1 74 ? -8.081 7.294 -7.811 1.00 97.19 74 GLU A N 1
ATOM 578 C CA . GLU A 1 74 ? -7.797 6.926 -6.415 1.00 97.19 74 GLU A CA 1
ATOM 579 C C . GLU A 1 74 ? -9.070 6.817 -5.560 1.00 97.19 74 GLU A C 1
ATOM 581 O O . GLU A 1 74 ? -9.293 5.811 -4.881 1.00 97.19 74 GLU A O 1
ATOM 586 N N . ALA A 1 75 ? -9.969 7.800 -5.658 1.00 97.38 75 ALA A N 1
ATOM 587 C CA . ALA A 1 75 ? -11.241 7.779 -4.935 1.00 97.38 75 ALA A CA 1
ATOM 588 C C . ALA A 1 75 ? -12.144 6.607 -5.353 1.00 97.38 75 ALA A C 1
ATOM 590 O O . ALA A 1 75 ? -12.862 6.034 -4.529 1.00 97.38 75 ALA A O 1
ATOM 591 N N . LYS A 1 76 ? -12.086 6.215 -6.629 1.00 98.00 76 LYS A N 1
ATOM 592 C CA . LYS A 1 76 ? -12.824 5.061 -7.144 1.00 98.00 76 LYS A CA 1
ATOM 593 C C . LYS A 1 76 ? -12.214 3.751 -6.645 1.00 98.00 76 LYS A C 1
ATOM 595 O O . LYS A 1 76 ? -12.968 2.862 -6.261 1.00 98.00 76 LYS A O 1
ATOM 600 N N . LEU A 1 77 ? -10.881 3.650 -6.570 1.00 98.12 77 LEU A N 1
ATOM 601 C CA . LEU A 1 77 ? -10.191 2.492 -5.987 1.00 98.12 77 LEU A CA 1
ATOM 602 C C . LEU A 1 77 ? -10.617 2.288 -4.539 1.00 98.12 77 LEU A C 1
ATOM 604 O O . LEU A 1 77 ? -10.984 1.180 -4.151 1.00 98.12 77 LEU A O 1
ATOM 608 N N . VAL A 1 78 ? -10.617 3.367 -3.759 1.00 98.12 78 VAL A N 1
ATOM 609 C CA . VAL A 1 78 ? -11.038 3.327 -2.362 1.00 98.12 78 VAL A CA 1
ATOM 610 C C . VAL A 1 78 ? -12.480 2.850 -2.237 1.00 98.12 78 VAL A C 1
ATOM 612 O O . VAL A 1 78 ? -12.742 1.875 -1.531 1.00 98.12 78 VAL A O 1
ATOM 615 N N . LYS A 1 79 ? -13.403 3.518 -2.933 1.00 97.62 79 LYS A N 1
ATOM 616 C CA . LYS A 1 79 ? -14.837 3.243 -2.838 1.00 97.62 79 LYS A CA 1
ATOM 617 C C . LYS A 1 79 ? -15.183 1.816 -3.258 1.00 97.62 79 LYS A C 1
ATOM 619 O O . LYS A 1 79 ? -15.934 1.143 -2.559 1.00 97.62 79 LYS A O 1
ATOM 624 N N . ASP A 1 80 ? -14.658 1.374 -4.397 1.00 97.69 80 ASP A N 1
ATOM 625 C CA . ASP A 1 80 ? -15.086 0.123 -5.022 1.00 97.69 80 ASP A CA 1
ATOM 626 C C . ASP A 1 80 ? -14.327 -1.098 -4.470 1.00 97.69 80 ASP A C 1
ATOM 628 O O . ASP A 1 80 ? -14.795 -2.228 -4.625 1.00 97.69 80 ASP A O 1
ATOM 632 N N . HIS A 1 81 ? -13.159 -0.900 -3.836 1.00 97.69 81 HIS A N 1
ATOM 633 C CA . HIS A 1 81 ? -12.272 -2.010 -3.468 1.00 97.69 81 HIS A CA 1
ATOM 634 C C . HIS A 1 81 ? -11.665 -1.980 -2.061 1.00 97.69 81 HIS A C 1
ATOM 636 O O . HIS A 1 81 ? -11.279 -3.052 -1.598 1.00 97.69 81 HIS A O 1
ATOM 642 N N . LEU A 1 82 ? -11.540 -0.828 -1.389 1.00 97.56 82 LEU A N 1
ATOM 643 C CA . LEU A 1 82 ? -10.793 -0.741 -0.120 1.00 97.56 82 LEU A CA 1
ATOM 644 C C . LEU A 1 82 ? -11.682 -0.481 1.102 1.00 97.56 82 LEU A C 1
ATOM 646 O O . LEU A 1 82 ? -11.510 -1.151 2.115 1.00 97.56 82 LEU A O 1
ATOM 650 N N . ALA A 1 83 ? -12.628 0.459 1.030 1.00 94.81 83 ALA A N 1
ATOM 651 C CA . ALA A 1 83 ? -13.371 0.929 2.208 1.00 94.81 83 ALA A CA 1
ATOM 652 C C . ALA A 1 83 ? -14.226 -0.164 2.880 1.00 94.81 83 ALA A C 1
ATOM 654 O O . ALA A 1 83 ? -14.391 -0.168 4.096 1.00 94.81 83 ALA A O 1
ATOM 655 N N . GLY A 1 84 ? -14.752 -1.104 2.091 1.00 92.75 84 GLY A N 1
ATOM 656 C CA . GLY A 1 84 ? -15.537 -2.246 2.571 1.00 92.75 84 GLY A CA 1
ATOM 657 C C . GLY A 1 84 ? -14.787 -3.576 2.545 1.00 92.75 84 GLY A C 1
ATOM 658 O O . GLY A 1 84 ? -15.422 -4.621 2.635 1.00 92.75 84 GLY A O 1
ATOM 659 N N . LEU A 1 85 ? -13.467 -3.565 2.342 1.00 95.44 85 LEU A N 1
ATOM 660 C CA . LEU A 1 85 ? -12.686 -4.793 2.260 1.00 95.44 85 LEU A CA 1
ATOM 661 C C . LEU A 1 85 ? -12.640 -5.493 3.627 1.00 95.44 85 LEU A C 1
ATOM 663 O O . LEU A 1 85 ? -12.374 -4.865 4.654 1.00 95.44 85 LEU A O 1
ATOM 667 N N . ASP A 1 86 ? -12.834 -6.809 3.616 1.00 92.81 86 ASP A N 1
ATOM 668 C CA . ASP A 1 86 ? -12.469 -7.673 4.73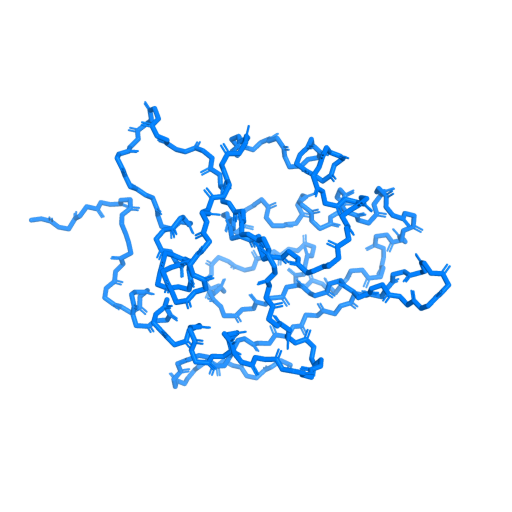3 1.00 92.81 86 ASP A CA 1
ATOM 669 C C . ASP A 1 86 ? -11.049 -8.216 4.547 1.00 92.81 86 ASP A C 1
ATOM 671 O O . ASP A 1 86 ? -10.682 -8.679 3.465 1.00 92.81 86 ASP A O 1
ATOM 675 N N . GLY A 1 87 ? -10.258 -8.162 5.619 1.00 93.38 87 GLY A N 1
ATOM 676 C CA . GLY A 1 87 ? -8.839 -8.518 5.601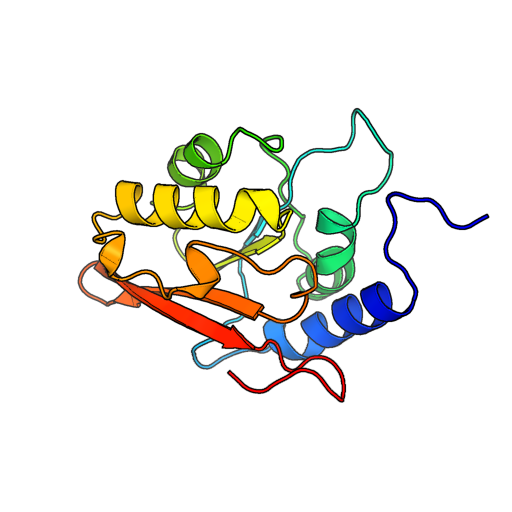 1.00 93.38 87 GLY A CA 1
ATOM 677 C C . GLY A 1 87 ? -7.922 -7.328 5.311 1.00 93.38 87 GLY A C 1
ATOM 678 O O . GLY A 1 87 ? -8.310 -6.166 5.446 1.00 93.38 87 GLY A O 1
ATOM 679 N N . ALA A 1 88 ? -6.677 -7.624 4.948 1.00 95.69 88 ALA A N 1
ATOM 680 C CA . ALA A 1 88 ? -5.629 -6.639 4.719 1.00 95.69 88 ALA A CA 1
ATOM 681 C C . ALA A 1 88 ? -5.346 -6.441 3.222 1.00 95.69 88 ALA A C 1
ATOM 683 O O . ALA A 1 88 ? -5.045 -7.389 2.493 1.00 95.69 88 ALA A O 1
ATOM 684 N N . ALA A 1 89 ? -5.361 -5.188 2.767 1.00 97.56 89 ALA A N 1
ATOM 685 C CA . ALA A 1 89 ? -4.876 -4.806 1.443 1.00 97.56 89 ALA A CA 1
ATOM 686 C C . ALA A 1 89 ? -3.493 -4.160 1.520 1.00 97.56 89 ALA A C 1
ATOM 688 O O . ALA A 1 89 ? -3.254 -3.286 2.350 1.00 97.56 89 ALA A O 1
ATOM 689 N N . LEU A 1 90 ? -2.618 -4.521 0.581 1.00 98.19 90 LEU A N 1
ATOM 690 C CA . LEU A 1 90 ? -1.439 -3.727 0.246 1.00 98.19 90 LEU A CA 1
ATOM 691 C C . LEU A 1 90 ? -1.684 -2.996 -1.075 1.00 98.19 90 LEU A C 1
ATOM 693 O O . LEU A 1 90 ? -1.917 -3.628 -2.106 1.00 98.19 90 LEU A O 1
ATOM 697 N N . VAL A 1 91 ? -1.583 -1.670 -1.051 1.00 98.19 91 VAL A N 1
ATOM 698 C CA . VAL A 1 91 ? -1.698 -0.816 -2.238 1.00 98.19 91 VAL A CA 1
ATOM 699 C C . VAL A 1 91 ? -0.326 -0.223 -2.539 1.00 98.19 91 VAL A C 1
ATOM 701 O O . VAL A 1 91 ? 0.225 0.506 -1.719 1.00 98.19 91 VAL A O 1
ATOM 704 N N . CYS A 1 92 ? 0.240 -0.539 -3.704 1.00 97.62 92 CYS A N 1
ATOM 705 C CA . CYS A 1 92 ? 1.484 0.063 -4.178 1.00 97.62 92 CYS A CA 1
ATOM 706 C C . CYS A 1 92 ? 1.180 1.055 -5.299 1.00 97.62 92 CYS A C 1
ATOM 708 O O . CYS A 1 92 ? 0.706 0.669 -6.368 1.00 97.62 92 CYS A O 1
ATOM 710 N N . TRP A 1 93 ? 1.449 2.335 -5.052 1.00 96.25 93 TRP A N 1
ATOM 711 C CA . TRP A 1 93 ? 1.035 3.436 -5.918 1.00 96.25 93 TRP A CA 1
ATOM 712 C C . TRP A 1 93 ? 2.164 4.453 -6.128 1.00 96.25 93 TRP A C 1
ATOM 714 O O . TRP A 1 93 ? 3.208 4.375 -5.481 1.00 96.25 93 TRP A O 1
ATOM 724 N N . GLU A 1 94 ? 1.988 5.385 -7.064 1.00 93.69 94 GLU A N 1
ATOM 725 C CA . GLU A 1 94 ? 2.935 6.488 -7.272 1.00 93.69 94 GLU A CA 1
ATOM 726 C C . GLU A 1 94 ? 2.835 7.516 -6.149 1.00 93.69 94 GLU A C 1
ATOM 728 O O . GLU A 1 94 ? 1.733 7.880 -5.743 1.00 93.69 94 GLU A O 1
ATOM 733 N N . HIS A 1 95 ? 3.981 8.026 -5.692 1.00 92.44 95 HIS A N 1
ATOM 734 C CA . HIS A 1 95 ? 4.046 8.910 -4.531 1.00 92.44 95 HIS A CA 1
ATOM 735 C C . HIS A 1 95 ? 3.199 10.182 -4.667 1.00 92.44 95 HIS A C 1
ATOM 737 O O . HIS A 1 95 ? 2.576 10.582 -3.690 1.00 92.44 95 HIS A O 1
ATOM 743 N N . HIS A 1 96 ? 3.090 10.768 -5.867 1.00 94.38 96 HIS A N 1
ATOM 744 C CA . HIS A 1 96 ? 2.243 11.948 -6.108 1.00 94.38 96 HIS A CA 1
ATOM 745 C C . HIS A 1 96 ? 0.757 11.703 -5.840 1.00 94.38 96 HIS A C 1
ATOM 747 O O . HIS A 1 96 ? 0.025 12.649 -5.598 1.00 94.38 96 HIS A O 1
ATOM 753 N N . HIS A 1 97 ? 0.327 10.445 -5.862 1.00 96.25 97 HIS A N 1
ATOM 754 C CA . HIS A 1 97 ? -1.067 10.040 -5.717 1.00 96.25 97 HIS A CA 1
ATOM 755 C C . HIS A 1 97 ? -1.344 9.328 -4.380 1.00 96.25 97 HIS A C 1
ATOM 757 O O . HIS A 1 97 ? -2.490 9.007 -4.069 1.00 96.25 97 HIS A O 1
ATOM 763 N N . ILE A 1 98 ? -0.312 9.058 -3.569 1.00 97.00 98 ILE A N 1
ATOM 764 C CA . ILE A 1 98 ? -0.493 8.485 -2.228 1.00 97.00 98 ILE A CA 1
ATOM 765 C C . ILE A 1 98 ? -1.320 9.421 -1.320 1.00 97.00 98 ILE A C 1
ATOM 767 O O . ILE A 1 98 ? -2.203 8.903 -0.632 1.00 97.00 98 ILE A O 1
ATOM 771 N N . PRO A 1 99 ? -1.111 10.758 -1.318 1.00 97.38 99 PRO A N 1
ATOM 772 C CA . PRO A 1 99 ? -1.956 11.667 -0.544 1.00 97.38 99 PRO A CA 1
ATOM 773 C C . PRO A 1 99 ? -3.438 11.591 -0.927 1.00 97.38 99 PRO A C 1
ATOM 775 O O . PRO A 1 99 ? -4.278 11.432 -0.043 1.00 97.38 99 PRO A O 1
ATOM 778 N N . ASP A 1 100 ? -3.750 11.590 -2.226 1.00 97.50 100 ASP A N 1
ATOM 779 C CA . ASP A 1 100 ? -5.130 11.498 -2.725 1.00 97.50 100 ASP A CA 1
ATOM 780 C C . ASP A 1 100 ? -5.795 10.172 -2.321 1.00 97.50 100 ASP A C 1
ATOM 782 O O . ASP A 1 100 ? -6.960 10.149 -1.920 1.00 97.50 100 ASP A O 1
ATOM 786 N N . LEU A 1 101 ? -5.052 9.055 -2.362 1.00 97.62 101 LEU A N 1
ATOM 787 C CA . LEU A 1 101 ? -5.528 7.762 -1.852 1.00 97.62 101 LEU A CA 1
ATOM 788 C C . LEU A 1 101 ? -5.842 7.812 -0.357 1.00 97.62 101 LEU A C 1
ATOM 790 O O . LEU A 1 101 ? -6.875 7.293 0.068 1.00 97.62 101 LEU A O 1
ATOM 794 N N . ALA A 1 102 ? -4.946 8.394 0.441 1.00 97.94 102 ALA A N 1
ATOM 795 C CA . ALA A 1 102 ? -5.095 8.457 1.888 1.00 97.94 102 ALA A CA 1
ATOM 796 C C . ALA A 1 102 ? -6.287 9.335 2.292 1.00 97.94 102 ALA A C 1
ATOM 798 O O . ALA A 1 102 ? -7.083 8.936 3.142 1.00 97.94 102 ALA A O 1
ATOM 799 N N . GLU A 1 103 ? -6.447 10.495 1.652 1.00 97.81 103 GLU A N 1
ATOM 800 C CA . GLU A 1 103 ? -7.583 11.390 1.876 1.00 97.81 103 GLU A CA 1
ATOM 801 C C . GLU A 1 103 ? -8.904 10.750 1.434 1.00 97.81 103 GLU A C 1
ATOM 803 O O . GLU A 1 103 ? -9.879 10.761 2.190 1.00 97.81 103 GLU A O 1
ATOM 808 N N . ALA A 1 104 ? -8.931 10.113 0.260 1.00 98.00 104 ALA A N 1
ATOM 809 C CA . ALA A 1 104 ? -10.110 9.393 -0.203 1.00 98.00 104 ALA A CA 1
ATOM 810 C C . ALA A 1 104 ? -10.497 8.253 0.750 1.00 98.00 104 ALA A C 1
ATOM 812 O O . ALA A 1 104 ? -11.685 8.062 1.020 1.00 98.00 104 ALA A O 1
ATOM 813 N N . PHE A 1 105 ? -9.516 7.515 1.285 1.00 98.25 105 PHE A N 1
ATOM 814 C CA . PHE A 1 105 ? -9.768 6.463 2.269 1.00 98.25 105 PHE A CA 1
ATOM 815 C C . PHE A 1 105 ? -10.356 7.034 3.557 1.00 98.25 105 PHE A C 1
ATOM 817 O O . PHE A 1 105 ? -11.397 6.547 3.994 1.00 98.25 105 PHE A O 1
ATOM 824 N N . CYS A 1 106 ? -9.769 8.105 4.103 1.00 98.19 106 CYS A N 1
ATOM 825 C CA . CYS A 1 106 ? -10.317 8.827 5.253 1.00 98.19 106 CYS A CA 1
ATOM 826 C C . CYS A 1 106 ? -11.788 9.213 5.039 1.00 98.19 106 CYS A C 1
ATOM 828 O O . CYS A 1 106 ? -12.642 8.862 5.855 1.00 98.19 106 CYS A O 1
ATOM 830 N N . ALA A 1 107 ? -12.102 9.852 3.908 1.00 97.56 107 ALA A N 1
ATOM 831 C CA . ALA A 1 107 ? -13.464 10.258 3.574 1.00 97.56 107 ALA A CA 1
ATOM 832 C C . ALA A 1 107 ? -14.431 9.065 3.475 1.00 97.56 107 ALA A C 1
ATOM 834 O O . ALA A 1 107 ? -15.566 9.148 3.942 1.00 97.56 107 ALA A O 1
ATOM 835 N N . ALA A 1 108 ? -13.988 7.946 2.895 1.00 97.38 108 ALA A N 1
ATOM 836 C CA . ALA A 1 108 ? -14.822 6.761 2.710 1.00 97.38 108 ALA A CA 1
ATOM 837 C C . ALA A 1 108 ? -15.128 6.018 4.020 1.00 97.38 108 ALA A C 1
ATOM 839 O O . ALA A 1 108 ? -16.202 5.429 4.137 1.00 97.38 108 ALA A O 1
ATOM 840 N N . VAL A 1 109 ? -14.213 6.049 4.994 1.00 96.31 109 VAL A N 1
ATOM 841 C CA . VAL A 1 109 ? -14.379 5.371 6.294 1.00 96.31 109 VAL A CA 1
ATOM 842 C C . VAL A 1 109 ? -14.811 6.309 7.426 1.00 96.31 109 VAL A C 1
ATOM 844 O O . VAL A 1 109 ? -14.922 5.880 8.571 1.00 96.31 109 VAL A O 1
ATOM 847 N N . GLY A 1 110 ? -15.062 7.587 7.124 1.00 95.81 110 GLY A N 1
ATOM 848 C CA . GLY A 1 110 ? -15.488 8.585 8.109 1.00 95.81 110 GLY A CA 1
ATOM 849 C C . GLY A 1 110 ? -14.392 9.014 9.091 1.00 95.81 110 GLY A C 1
ATOM 850 O O . GLY A 1 110 ? -14.705 9.477 10.186 1.00 95.81 110 GLY A O 1
ATOM 851 N N . LEU A 1 111 ? -13.119 8.860 8.720 1.00 96.44 111 LEU A N 1
ATOM 852 C CA . LEU A 1 111 ? -11.979 9.350 9.492 1.00 96.44 111 LEU A CA 1
ATOM 853 C C . LEU A 1 111 ? -11.671 10.801 9.098 1.00 96.44 111 LEU A C 1
ATOM 855 O O . LEU A 1 111 ? -11.556 11.122 7.917 1.00 96.44 111 LEU A O 1
ATOM 859 N N . ASP A 1 112 ? -11.515 11.685 10.083 1.00 95.19 112 ASP A N 1
ATOM 860 C CA . ASP A 1 112 ? -11.135 13.079 9.842 1.00 95.19 112 ASP A CA 1
ATOM 861 C C . ASP A 1 112 ? -9.734 13.149 9.202 1.00 95.19 112 ASP A C 1
ATOM 863 O O . ASP A 1 112 ? -8.764 12.611 9.740 1.00 95.19 112 ASP A O 1
ATOM 867 N N . ALA A 1 113 ? -9.603 13.830 8.058 1.00 91.75 113 ALA A N 1
ATOM 868 C CA . ALA A 1 113 ? -8.335 13.961 7.336 1.00 91.75 113 ALA A CA 1
ATOM 869 C C . ALA A 1 113 ? -7.237 14.680 8.150 1.00 91.75 113 ALA A C 1
ATOM 871 O O . ALA A 1 113 ? -6.043 14.530 7.869 1.00 91.75 113 ALA A O 1
ATOM 872 N N . SER A 1 114 ? -7.598 15.425 9.199 1.00 94.19 114 SER A N 1
ATOM 873 C CA . SER A 1 114 ? -6.637 15.987 10.154 1.00 94.19 114 SER A CA 1
ATOM 874 C C . SER A 1 114 ? -5.862 14.913 10.929 1.00 94.19 114 SER A C 1
ATOM 876 O O . SER A 1 114 ? -4.725 15.182 11.330 1.00 94.19 114 SER A O 1
ATOM 878 N N . ALA A 1 115 ? -6.405 13.693 11.047 1.00 96.19 115 ALA A N 1
ATOM 879 C CA . ALA A 1 115 ? -5.732 12.539 11.642 1.00 96.19 115 ALA A CA 1
ATOM 880 C C . ALA A 1 115 ? -4.562 12.020 10.791 1.00 96.19 115 ALA A C 1
ATOM 882 O O . ALA A 1 115 ? -3.680 11.343 11.321 1.00 96.19 115 ALA A O 1
ATOM 883 N N . LEU A 1 116 ? -4.514 12.340 9.490 1.00 97.31 116 LEU A N 1
ATOM 884 C CA . LEU A 1 116 ? -3.396 11.945 8.633 1.00 97.31 116 LEU A CA 1
ATOM 885 C C . LEU A 1 116 ? -2.087 12.579 9.127 1.00 97.31 116 LEU A C 1
ATOM 887 O O . LEU A 1 116 ? -2.012 13.804 9.273 1.00 97.31 116 LEU A O 1
ATOM 891 N N . PRO A 1 117 ? -1.012 11.793 9.319 1.00 96.00 117 PRO A N 1
ATOM 892 C CA . PRO A 1 117 ? 0.298 12.357 9.608 1.00 96.00 117 PRO A CA 1
ATOM 893 C C . PRO A 1 117 ? 0.752 13.317 8.494 1.00 96.00 117 PRO A C 1
ATOM 895 O O . PRO A 1 117 ? 0.410 13.101 7.331 1.00 96.00 117 PRO A O 1
ATOM 898 N N . PRO A 1 118 ? 1.567 14.351 8.786 1.00 94.94 118 PRO A N 1
ATOM 899 C CA . PRO A 1 118 ? 1.977 15.341 7.784 1.00 94.94 118 PRO A CA 1
ATOM 900 C C . PRO A 1 118 ? 2.556 14.744 6.493 1.00 94.94 118 PRO A C 1
ATOM 902 O O . PRO A 1 118 ? 2.236 15.218 5.409 1.00 94.94 118 PRO A O 1
ATOM 905 N N . ILE A 1 119 ? 3.338 13.668 6.606 1.00 93.44 119 ILE A N 1
ATOM 906 C CA . ILE A 1 119 ? 3.938 12.970 5.463 1.00 93.44 119 ILE A CA 1
ATOM 907 C C . ILE A 1 119 ? 2.908 12.265 4.567 1.00 93.44 119 ILE A C 1
ATOM 909 O O . ILE A 1 119 ? 3.099 12.171 3.361 1.00 93.44 119 ILE A O 1
ATOM 913 N N . ALA A 1 120 ? 1.786 11.813 5.133 1.00 95.25 120 ALA A N 1
ATOM 914 C CA . ALA A 1 120 ? 0.688 11.233 4.365 1.00 95.25 120 ALA A CA 1
ATOM 915 C C . ALA A 1 120 ? -0.072 12.300 3.560 1.00 95.25 120 ALA A C 1
ATOM 917 O O . ALA A 1 120 ? -0.656 11.979 2.535 1.00 95.25 120 ALA A O 1
ATOM 918 N N . ARG A 1 121 ? -0.040 13.567 4.000 1.00 94.56 121 ARG A N 1
ATOM 919 C CA . ARG A 1 121 ? -0.663 14.702 3.293 1.00 94.56 121 ARG A CA 1
ATOM 920 C C . ARG A 1 121 ? 0.245 15.331 2.236 1.00 94.56 121 ARG A C 1
ATOM 922 O O . ARG A 1 121 ? -0.234 16.040 1.362 1.00 94.56 121 ARG A O 1
ATOM 929 N N . SER A 1 122 ? 1.553 15.114 2.338 1.00 94.19 122 SER A N 1
ATOM 930 C CA . SER A 1 122 ? 2.549 15.602 1.386 1.00 94.19 122 SER A CA 1
ATOM 931 C C . SER A 1 122 ? 3.704 14.608 1.334 1.00 94.19 122 SER A C 1
ATOM 933 O O . SER A 1 122 ? 4.597 14.626 2.187 1.00 94.19 122 SER A O 1
ATOM 935 N N . TRP A 1 123 ? 3.630 13.688 0.368 1.00 95.19 123 TRP A N 1
ATOM 936 C CA . TRP A 1 123 ? 4.590 12.598 0.246 1.00 95.19 123 TRP A CA 1
ATOM 937 C C . TRP A 1 123 ? 5.915 13.105 -0.343 1.00 95.19 123 TRP A C 1
ATOM 939 O O . TRP A 1 123 ? 5.902 13.696 -1.425 1.00 95.19 123 TRP A O 1
ATOM 949 N N . PRO A 1 124 ? 7.068 12.885 0.313 1.00 93.88 124 PRO A N 1
ATOM 950 C CA . PRO A 1 124 ? 8.353 13.336 -0.212 1.00 93.88 124 PRO A CA 1
ATOM 951 C C . PRO A 1 124 ? 8.767 12.557 -1.470 1.00 93.88 124 PRO A C 1
ATOM 953 O O . PRO A 1 124 ? 8.687 11.333 -1.486 1.00 93.88 124 PRO A O 1
ATOM 956 N N . GLU A 1 125 ? 9.294 13.251 -2.484 1.00 90.69 125 GLU A N 1
ATOM 957 C CA . GLU A 1 125 ? 9.763 12.666 -3.762 1.00 90.69 125 GLU A CA 1
ATOM 958 C C . GLU A 1 125 ? 10.692 11.450 -3.578 1.00 90.69 125 GLU A C 1
ATOM 960 O O . GLU A 1 125 ? 10.548 10.427 -4.244 1.00 90.69 125 GLU A O 1
ATOM 965 N N . GLU A 1 126 ? 11.621 11.544 -2.625 1.00 89.62 126 GLU A N 1
ATOM 966 C CA . GLU A 1 126 ? 12.654 10.530 -2.374 1.00 89.62 126 GLU A CA 1
ATOM 967 C C . GLU A 1 126 ? 12.284 9.559 -1.232 1.00 89.62 126 GLU A C 1
ATOM 969 O O . GLU A 1 126 ? 13.153 8.891 -0.660 1.00 89.62 126 GLU A O 1
ATOM 974 N N . ASP A 1 127 ? 11.002 9.483 -0.857 1.00 92.44 127 ASP A N 1
ATOM 975 C CA . ASP A 1 127 ? 10.522 8.527 0.140 1.00 92.44 127 ASP A CA 1
ATOM 976 C C . ASP A 1 127 ? 9.977 7.251 -0.516 1.00 92.44 127 ASP A C 1
ATOM 978 O O . ASP A 1 127 ? 8.849 7.190 -1.012 1.00 92.44 127 ASP A O 1
ATOM 982 N N . PHE A 1 128 ? 10.807 6.209 -0.472 1.00 91.12 128 PHE A N 1
ATOM 983 C CA . PHE A 1 128 ? 10.516 4.878 -1.011 1.00 91.12 128 PHE A CA 1
ATOM 984 C C . PHE A 1 128 ? 10.333 3.810 0.076 1.00 91.12 128 PHE A C 1
ATOM 986 O O . PHE A 1 128 ? 10.268 2.621 -0.239 1.00 91.12 128 PHE A O 1
ATOM 993 N N . TYR A 1 129 ? 10.337 4.206 1.348 1.00 91.88 129 TYR A N 1
ATOM 994 C CA . TYR A 1 129 ? 10.404 3.298 2.496 1.00 91.88 129 TYR A CA 1
ATOM 995 C C . TYR A 1 129 ? 9.241 3.498 3.467 1.00 91.88 129 TYR A C 1
ATOM 997 O O . TYR A 1 129 ? 9.011 2.623 4.292 1.00 91.88 129 TYR A O 1
ATOM 1005 N N . SER A 1 130 ? 8.483 4.589 3.379 1.00 94.75 130 SER A N 1
ATOM 1006 C CA . SER A 1 130 ? 7.305 4.799 4.221 1.00 94.75 130 SER A CA 1
ATOM 1007 C C . SER A 1 130 ? 6.096 3.975 3.777 1.00 94.75 130 SER A C 1
ATOM 1009 O O . SER A 1 130 ? 5.930 3.640 2.603 1.00 94.75 130 SER A O 1
ATOM 1011 N N . VAL A 1 131 ? 5.215 3.680 4.732 1.00 95.88 131 VAL A N 1
ATOM 1012 C CA . VAL A 1 131 ? 3.903 3.054 4.525 1.00 95.88 131 VAL A CA 1
ATOM 1013 C C . VAL A 1 131 ? 2.877 3.785 5.377 1.00 95.88 131 VAL A C 1
ATOM 1015 O O . VAL A 1 131 ? 3.090 3.957 6.577 1.00 95.88 131 VAL A O 1
ATOM 1018 N N . ILE A 1 132 ? 1.755 4.180 4.773 1.00 97.62 132 ILE A N 1
ATOM 1019 C CA . ILE A 1 132 ? 0.565 4.617 5.514 1.00 97.62 132 ILE A CA 1
ATOM 1020 C C . ILE A 1 132 ? -0.215 3.367 5.900 1.00 97.62 132 ILE A C 1
ATOM 1022 O O . ILE A 1 132 ? -0.576 2.568 5.036 1.00 97.62 132 ILE A O 1
ATOM 1026 N N . VAL A 1 133 ? -0.473 3.200 7.190 1.00 97.38 133 VAL A N 1
ATOM 1027 C CA . VAL A 1 133 ? -1.205 2.057 7.726 1.00 97.38 133 VAL A CA 1
ATOM 1028 C C . VAL A 1 133 ? -2.511 2.556 8.316 1.00 97.38 133 VAL A C 1
ATOM 1030 O O . VAL A 1 133 ? -2.507 3.304 9.293 1.00 97.38 133 VAL A O 1
ATOM 1033 N N . PHE A 1 134 ? -3.615 2.115 7.720 1.00 97.56 134 PHE A N 1
ATOM 1034 C CA . PHE A 1 134 ? -4.954 2.262 8.275 1.00 97.56 134 PHE A CA 1
ATOM 1035 C C . PHE A 1 134 ? -5.342 0.967 8.988 1.00 97.56 134 PHE A C 1
ATOM 1037 O O . PHE A 1 134 ? -5.330 -0.101 8.378 1.00 97.56 134 PHE A O 1
ATOM 1044 N N . THR A 1 135 ? -5.711 1.063 10.263 1.00 96.00 135 THR A N 1
ATOM 1045 C CA . THR A 1 135 ? -6.107 -0.089 11.083 1.00 96.00 135 THR A CA 1
ATOM 1046 C C . THR A 1 135 ? -7.554 0.069 11.520 1.00 96.00 135 THR A C 1
ATOM 1048 O O . THR A 1 135 ? -7.877 1.052 12.188 1.00 96.00 135 THR A O 1
ATOM 1051 N N . ARG A 1 136 ? -8.398 -0.909 11.167 1.00 95.25 136 ARG A N 1
ATOM 1052 C CA . ARG A 1 136 ? -9.791 -1.018 11.620 1.00 95.25 136 ARG A CA 1
ATOM 1053 C C . ARG A 1 136 ? -9.844 -1.697 12.991 1.00 95.25 136 ARG A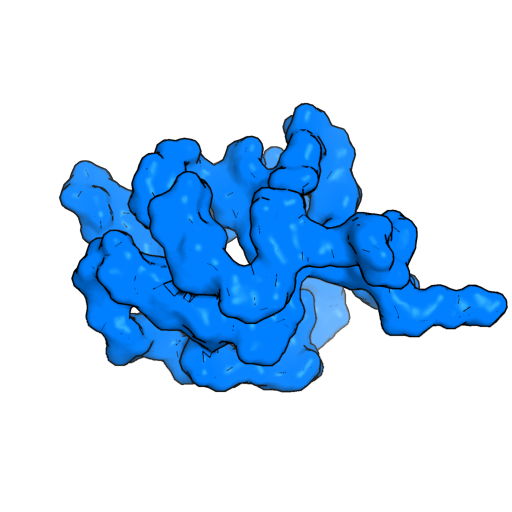 C 1
ATOM 1055 O O . ARG A 1 136 ? -9.256 -2.765 13.153 1.00 95.25 136 ARG A O 1
ATOM 1062 N N . ASP A 1 137 ? -10.526 -1.092 13.956 1.00 93.25 137 ASP A N 1
ATOM 1063 C CA . ASP A 1 137 ? -10.785 -1.683 15.271 1.00 93.25 137 ASP A CA 1
ATOM 1064 C C . ASP A 1 137 ? -12.017 -2.612 15.264 1.00 93.25 137 ASP A C 1
ATOM 1066 O O . ASP A 1 137 ? -12.702 -2.781 14.252 1.00 93.25 137 ASP A O 1
ATOM 1070 N N . GLU A 1 138 ? -12.303 -3.235 16.410 1.00 91.75 138 GLU A N 1
ATOM 1071 C CA . GLU A 1 138 ? -13.431 -4.164 16.580 1.00 91.75 138 GLU A CA 1
ATOM 1072 C C . GLU A 1 138 ? -14.810 -3.492 16.441 1.00 91.75 138 GLU A C 1
ATOM 1074 O O . GLU A 1 138 ? -15.809 -4.169 16.198 1.00 91.75 138 GLU A O 1
ATOM 1079 N N . HIS A 1 139 ? -14.878 -2.165 16.568 1.00 92.12 139 HIS A N 1
ATOM 1080 C CA . HIS A 1 139 ? -16.092 -1.362 16.426 1.00 92.12 139 HIS A CA 1
ATOM 1081 C C . HIS A 1 139 ? -16.246 -0.759 15.020 1.00 92.12 139 HIS A C 1
ATOM 1083 O O . HIS A 1 139 ? -17.235 -0.076 14.751 1.00 92.12 139 HIS A O 1
ATOM 1089 N N . GLY A 1 140 ? -15.298 -1.025 14.116 1.00 91.06 140 GLY A N 1
ATOM 1090 C CA . GLY A 1 140 ? -15.280 -0.505 12.750 1.00 91.06 140 GLY A CA 1
ATOM 1091 C C . GLY A 1 140 ? -14.651 0.884 12.609 1.00 91.06 140 GLY A C 1
ATOM 1092 O O . GLY A 1 140 ? -14.619 1.414 11.499 1.00 91.06 140 GLY A O 1
ATOM 1093 N N . GLY A 1 141 ? -14.137 1.468 13.694 1.00 94.38 141 GLY A N 1
ATOM 1094 C CA . GLY A 1 141 ? -13.384 2.716 13.664 1.00 94.38 141 GLY A CA 1
ATOM 1095 C C . GLY A 1 141 ? -12.004 2.517 13.041 1.00 94.38 141 GLY A C 1
ATOM 1096 O O . GLY A 1 141 ? -11.408 1.447 13.159 1.00 94.38 141 GLY A O 1
ATOM 1097 N N . TYR A 1 142 ? -11.482 3.544 12.371 1.00 96.31 142 TYR A N 1
ATOM 1098 C CA . TYR A 1 142 ? -10.146 3.505 11.778 1.00 96.31 142 TYR A CA 1
ATOM 1099 C C . TYR A 1 142 ? -9.174 4.416 12.521 1.00 96.31 142 TYR A C 1
ATOM 1101 O O . TYR A 1 142 ? -9.481 5.564 12.833 1.00 96.31 142 TYR A O 1
ATOM 1109 N N . SER A 1 143 ? -7.963 3.911 12.739 1.00 95.81 143 SER A N 1
ATOM 1110 C CA . SER A 1 143 ? -6.790 4.705 13.108 1.00 95.81 143 SER A CA 1
ATOM 1111 C C . SER A 1 143 ? -5.802 4.732 11.947 1.00 95.81 143 SER A C 1
ATOM 1113 O O . SER A 1 143 ? -5.778 3.811 11.127 1.00 95.81 143 SER A O 1
ATOM 1115 N N . VAL A 1 144 ? -4.989 5.784 11.867 1.00 97.50 144 VAL A N 1
ATOM 1116 C CA . VAL A 1 144 ? -3.971 5.935 10.826 1.00 97.50 144 VAL A CA 1
ATOM 1117 C C . VAL A 1 144 ? -2.620 6.276 11.437 1.00 97.50 144 VAL A C 1
ATOM 1119 O O . VAL A 1 144 ? -2.519 7.076 12.365 1.00 97.50 144 VAL A O 1
ATOM 1122 N N . GLN A 1 145 ? -1.570 5.665 10.901 1.00 96.44 145 GLN A N 1
ATOM 1123 C CA . GLN A 1 145 ? -0.183 5.963 11.239 1.00 96.44 145 GLN A CA 1
ATOM 1124 C C . GLN A 1 145 ? 0.701 5.839 9.999 1.00 96.44 145 GLN A C 1
ATOM 1126 O O . GLN A 1 145 ? 0.298 5.261 8.990 1.00 96.44 145 GLN A O 1
ATOM 1131 N N . VAL A 1 146 ? 1.921 6.364 10.080 1.00 96.06 146 VAL A N 1
ATOM 1132 C CA . VAL A 1 146 ? 2.958 6.123 9.074 1.00 96.06 146 VAL A CA 1
ATOM 1133 C C . VAL A 1 146 ? 4.113 5.408 9.746 1.00 96.06 146 VAL A C 1
ATOM 1135 O O . VAL A 1 146 ? 4.551 5.817 10.815 1.00 96.06 146 VAL A O 1
ATOM 1138 N N . THR A 1 147 ? 4.592 4.344 9.116 1.00 94.38 147 THR A N 1
ATOM 1139 C CA . THR A 1 147 ? 5.733 3.556 9.586 1.00 94.38 147 THR A CA 1
ATOM 1140 C C . THR A 1 147 ? 6.742 3.364 8.457 1.00 94.38 147 THR A C 1
ATOM 1142 O O . THR A 1 147 ? 6.429 3.610 7.290 1.00 94.38 147 THR A O 1
ATOM 1145 N N . SER A 1 148 ? 7.958 2.943 8.796 1.00 92.50 148 SER A N 1
ATOM 1146 C CA . SER A 1 148 ? 8.980 2.562 7.820 1.00 92.50 148 SER A CA 1
ATOM 1147 C C . SER A 1 148 ? 8.890 1.066 7.521 1.00 92.50 148 SER A C 1
ATOM 1149 O O . SER A 1 148 ? 8.643 0.257 8.411 1.00 92.50 148 SER A O 1
ATOM 1151 N N . GLN A 1 149 ? 9.122 0.688 6.266 1.00 90.38 149 GLN A N 1
ATOM 1152 C CA . GLN A 1 149 ? 9.325 -0.706 5.866 1.00 90.38 149 GLN A CA 1
ATOM 1153 C C . GLN A 1 149 ? 10.621 -1.267 6.463 1.00 90.38 149 GLN A C 1
ATOM 1155 O O . GLN A 1 149 ? 10.729 -2.482 6.584 1.00 90.38 149 GLN A O 1
ATOM 1160 N N . ASP A 1 150 ? 11.599 -0.396 6.764 1.00 89.12 150 ASP A N 1
ATOM 1161 C CA . ASP A 1 150 ? 12.953 -0.751 7.222 1.00 89.12 150 ASP A CA 1
ATOM 1162 C C . ASP A 1 150 ? 13.571 -1.892 6.389 1.00 89.12 150 ASP A C 1
ATOM 1164 O O . ASP A 1 150 ? 14.104 -2.883 6.889 1.00 89.12 150 ASP A O 1
ATOM 1168 N N . ALA A 1 151 ? 13.397 -1.799 5.067 1.00 91.19 151 ALA A N 1
ATOM 1169 C CA . ALA A 1 151 ? 13.656 -2.918 4.168 1.00 91.19 151 ALA A CA 1
ATOM 1170 C C . ALA A 1 151 ? 15.117 -2.993 3.730 1.00 91.19 151 ALA A C 1
ATOM 1172 O O . ALA A 1 151 ? 15.606 -4.073 3.399 1.00 91.19 151 ALA A O 1
ATOM 1173 N N . LEU A 1 152 ? 15.808 -1.852 3.689 1.00 93.00 152 LEU A N 1
ATOM 1174 C CA . LEU A 1 152 ? 17.207 -1.758 3.295 1.00 93.00 152 LEU A CA 1
ATOM 1175 C C . LEU A 1 152 ? 17.995 -0.937 4.317 1.00 93.00 152 LEU A C 1
ATOM 1177 O O . LEU A 1 152 ? 17.499 0.037 4.876 1.00 93.00 152 LEU A O 1
ATOM 1181 N N . ALA A 1 153 ? 19.270 -1.286 4.497 1.00 89.19 153 ALA A N 1
ATOM 1182 C CA . ALA A 1 153 ? 20.170 -0.523 5.354 1.00 89.19 153 ALA A CA 1
ATOM 1183 C C . ALA A 1 153 ? 20.230 0.957 4.927 1.00 89.19 153 ALA A C 1
ATOM 1185 O O . ALA A 1 153 ? 20.411 1.273 3.746 1.00 89.19 153 ALA A O 1
ATOM 1186 N N . GLY A 1 154 ? 20.114 1.852 5.910 1.00 84.94 154 GLY A N 1
ATOM 1187 C CA . GLY A 1 154 ? 20.090 3.300 5.697 1.00 84.94 154 GLY A CA 1
ATOM 1188 C C . GLY A 1 154 ? 18.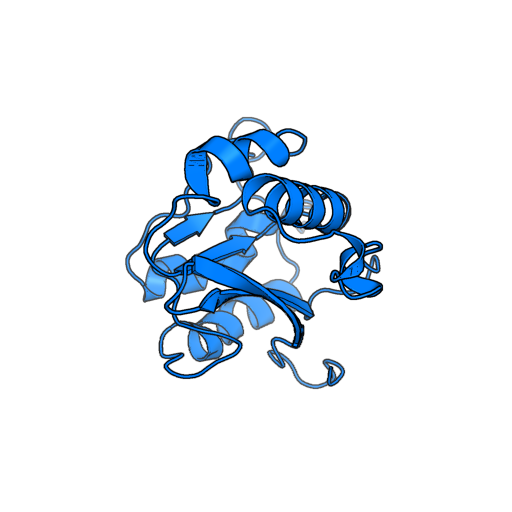700 3.880 5.426 1.00 84.94 154 GLY A C 1
ATOM 1189 O O . GLY A 1 154 ? 18.603 5.090 5.223 1.00 84.94 154 GLY A O 1
ATOM 1190 N N . ASP A 1 155 ? 17.642 3.063 5.435 1.00 85.88 155 ASP A N 1
ATOM 1191 C CA . ASP A 1 155 ? 16.280 3.582 5.540 1.00 85.88 155 ASP A CA 1
ATOM 1192 C C . ASP A 1 155 ? 16.115 4.292 6.896 1.00 85.88 155 ASP A C 1
ATOM 1194 O O . ASP A 1 155 ? 16.582 3.789 7.922 1.00 85.88 155 ASP A O 1
ATOM 1198 N N . PRO A 1 156 ? 15.505 5.486 6.938 1.00 81.06 156 PRO A N 1
ATOM 1199 C CA . PRO A 1 156 ? 15.304 6.177 8.196 1.00 81.06 156 PRO A CA 1
ATOM 1200 C C . PRO A 1 156 ? 14.229 5.472 9.029 1.00 81.06 156 PRO A C 1
ATOM 1202 O O . PRO A 1 156 ? 13.230 4.959 8.511 1.00 81.06 156 PRO A O 1
ATOM 1205 N N . ALA A 1 157 ? 14.424 5.508 10.346 1.00 73.69 157 ALA A N 1
ATOM 1206 C CA . ALA A 1 157 ? 13.393 5.132 11.299 1.00 73.69 157 ALA A CA 1
ATOM 1207 C C . ALA A 1 157 ? 12.236 6.145 11.250 1.00 73.69 157 ALA A C 1
ATOM 1209 O O . ALA A 1 157 ? 12.459 7.344 11.041 1.00 73.69 157 ALA A O 1
ATOM 1210 N N . ARG A 1 158 ? 11.009 5.658 11.449 1.00 68.56 158 ARG A N 1
ATOM 1211 C CA . ARG A 1 158 ? 9.801 6.474 11.592 1.00 68.56 158 ARG A CA 1
ATOM 1212 C C . ARG A 1 158 ? 8.979 5.998 12.772 1.00 68.56 158 ARG A C 1
ATOM 1214 O O . ARG A 1 158 ? 8.881 4.761 12.930 1.00 68.56 158 ARG A O 1
#

Radius of gyration: 15.03 Å; chains: 1; bounding box: 36×33×39 Å

Organism: NCBI:txid2714937

pLDDT: mean 93.53, std 6.27, range [55.0, 98.56]

Secondary structure (DSSP, 8-state):
---TTSPPHHHHHHHHHHHHHHTT--SSSS---SEEE----TTT-S--HHHHHHHHHHHHHT--EE--S-TT-HHHHIIIIITT-SS-EEE---GGGHHHHHHHHHHHHT--GGGS-HHHHS--TT--SEEEEEEE-TTS-EEEEEEE---STTPPP-

Sequence (158 aa):
MANPHSLLPRGWQRAGALVSILANAVRPPLVRPDVLFAPDYKHLVPFHRTSETITPLAHRLETAIRTPLRKGDEAKLVKDHLAGLDGAALVCWEHHHIPDLAEAFCAAVGLDASALPPIARSWPEEDFYSVIVFTRDEHGGYSVQVTSQDALAGDPAR

Foldseek 3Di:
DDDPFADDPVLLLLLQLVLVLACCADDPDHYNFPAEEEADCVVPDVDGSQCSSPVNNCVSNVHDHDHPHHPVCLLVCLQVPNLPDDGHYDYRYDQVCQLVNLVSNCVSQVHDSVLDDPCSNPPDPPDPFKDWGWDQDPVRDIHIDIAGNPRDPPGDGD